Protein AF-A0A2S7QHL2-F1 (afdb_monomer_lite)

Structure (mmCIF, N/CA/C/O backbone):
data_AF-A0A2S7QHL2-F1
#
_entry.id   AF-A0A2S7QHL2-F1
#
loop_
_atom_site.group_PDB
_atom_site.id
_atom_site.type_symbol
_atom_site.label_atom_id
_atom_site.label_alt_id
_atom_site.label_comp_id
_atom_site.label_asym_id
_atom_site.label_entity_id
_atom_site.label_seq_id
_atom_site.pdbx_PDB_ins_code
_atom_site.Cartn_x
_atom_site.Cartn_y
_atom_site.Cartn_z
_atom_site.occu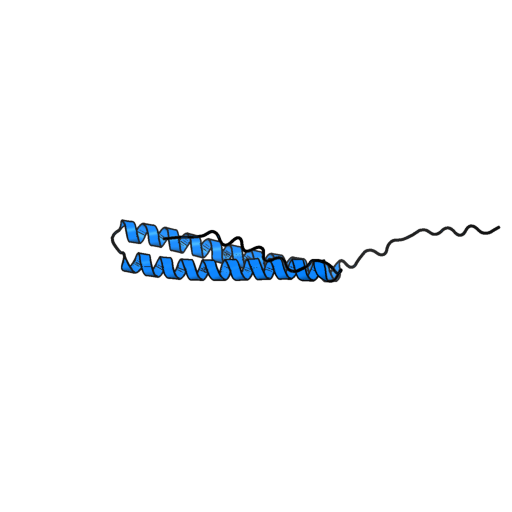pancy
_atom_site.B_iso_or_equiv
_atom_site.auth_seq_id
_atom_site.auth_comp_id
_atom_site.auth_asym_id
_atom_site.auth_atom_id
_atom_site.pdbx_PDB_model_num
ATOM 1 N N . MET A 1 1 ? 49.984 9.125 -47.347 1.00 43.12 1 MET A N 1
ATOM 2 C CA . MET A 1 1 ? 49.881 8.999 -45.878 1.00 43.12 1 MET A CA 1
ATOM 3 C C . MET A 1 1 ? 48.450 9.317 -45.462 1.00 43.12 1 MET A C 1
ATOM 5 O O . MET A 1 1 ? 48.057 10.474 -45.504 1.00 43.12 1 MET A O 1
ATOM 9 N N . ASN A 1 2 ? 47.667 8.286 -45.136 1.00 44.91 2 ASN A N 1
ATOM 10 C CA . ASN A 1 2 ? 46.321 8.398 -44.566 1.00 44.91 2 ASN A CA 1
ATOM 11 C C . ASN A 1 2 ? 46.381 9.026 -43.176 1.00 44.91 2 ASN A C 1
ATOM 13 O O . ASN A 1 2 ? 47.189 8.545 -42.387 1.00 44.91 2 ASN A O 1
ATOM 17 N N . LYS A 1 3 ? 45.451 9.932 -42.844 1.00 45.78 3 LYS A N 1
ATOM 18 C CA . LYS A 1 3 ? 44.694 9.900 -41.576 1.00 45.78 3 LYS A CA 1
ATOM 19 C C . LYS A 1 3 ? 43.297 10.474 -41.823 1.00 45.78 3 LYS A C 1
ATOM 21 O O . LYS A 1 3 ? 43.120 11.678 -41.947 1.00 45.78 3 LYS A O 1
ATOM 26 N N . GLN A 1 4 ? 42.335 9.567 -41.975 1.00 46.59 4 GLN A N 1
ATOM 27 C CA . GLN A 1 4 ? 40.909 9.863 -42.036 1.00 46.59 4 GLN A CA 1
ATOM 28 C C . GLN A 1 4 ? 40.453 10.371 -40.665 1.00 46.59 4 GLN A C 1
ATOM 30 O O . GLN A 1 4 ? 40.716 9.731 -39.645 1.00 46.59 4 GLN A O 1
ATOM 35 N N . SER A 1 5 ? 39.779 11.519 -40.658 1.00 50.47 5 SER A N 1
ATOM 36 C CA . SER A 1 5 ? 39.012 12.024 -39.525 1.00 50.47 5 SER A CA 1
ATOM 37 C C . SER A 1 5 ? 37.873 11.055 -39.226 1.00 50.47 5 SER A C 1
ATOM 39 O O . SER A 1 5 ? 36.930 10.952 -40.005 1.00 50.47 5 SER A O 1
ATOM 41 N N . GLN A 1 6 ? 37.958 10.341 -38.108 1.00 51.38 6 GLN A N 1
ATOM 42 C CA . GLN A 1 6 ? 36.821 9.621 -37.547 1.00 51.38 6 GLN A CA 1
ATOM 43 C C . GLN A 1 6 ? 36.223 10.497 -36.449 1.00 51.38 6 GLN A C 1
ATOM 45 O O . GLN A 1 6 ? 36.663 10.479 -35.302 1.00 51.38 6 GLN A O 1
ATOM 50 N N . THR A 1 7 ? 35.246 11.322 -36.818 1.00 47.06 7 THR A N 1
ATOM 51 C CA . THR A 1 7 ? 34.306 11.890 -35.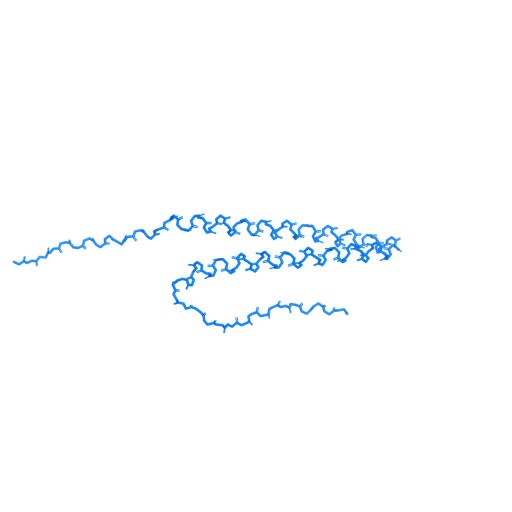853 1.00 47.06 7 THR A CA 1
ATOM 52 C C . THR A 1 7 ? 33.405 10.750 -35.402 1.00 47.06 7 THR A C 1
ATOM 54 O O . THR A 1 7 ? 32.507 10.329 -36.130 1.00 47.06 7 THR A O 1
ATOM 57 N N . ASN A 1 8 ? 33.698 10.208 -34.225 1.00 47.31 8 ASN A N 1
ATOM 58 C CA . ASN A 1 8 ? 32.897 9.180 -33.580 1.00 47.31 8 ASN A CA 1
ATOM 59 C C . ASN A 1 8 ? 31.594 9.828 -33.079 1.00 47.31 8 ASN A C 1
ATOM 61 O O . ASN A 1 8 ? 31.477 10.218 -31.920 1.00 47.31 8 ASN A O 1
ATOM 65 N N . THR A 1 9 ? 30.625 10.015 -33.976 1.00 48.72 9 THR A N 1
ATOM 66 C CA . THR A 1 9 ? 29.247 10.331 -33.597 1.00 48.72 9 THR A CA 1
ATOM 67 C C . THR A 1 9 ? 28.668 9.073 -32.965 1.00 48.72 9 THR A C 1
ATOM 69 O O . THR A 1 9 ? 28.254 8.152 -33.665 1.00 48.72 9 THR A O 1
ATOM 72 N N . PHE A 1 10 ? 28.694 9.004 -31.634 1.00 49.19 10 PHE A N 1
ATOM 73 C CA . PHE A 1 10 ? 27.919 8.012 -30.898 1.00 49.19 10 PHE A CA 1
ATOM 74 C C . PHE A 1 10 ? 26.443 8.187 -31.291 1.00 49.19 10 PHE A C 1
ATOM 76 O O . PHE A 1 10 ? 25.933 9.308 -31.200 1.00 49.19 10 PHE A O 1
ATOM 83 N N . PRO A 1 11 ? 25.759 7.139 -31.782 1.00 49.00 11 PRO A N 1
ATOM 84 C CA . PRO A 1 11 ? 24.349 7.248 -32.112 1.00 49.00 11 PRO A CA 1
ATOM 85 C C . PRO A 1 11 ? 23.581 7.541 -30.822 1.00 49.00 11 PRO A C 1
ATOM 87 O O . PRO A 1 11 ? 23.742 6.844 -29.822 1.00 49.00 11 PRO A O 1
ATOM 90 N N . ALA A 1 12 ? 22.774 8.602 -30.839 1.00 47.94 12 ALA A N 1
ATOM 91 C CA . ALA A 1 12 ? 21.832 8.908 -29.775 1.00 47.94 12 ALA A CA 1
ATOM 92 C C . ALA A 1 12 ? 20.900 7.700 -29.592 1.00 47.94 12 ALA A C 1
ATOM 94 O O . ALA A 1 12 ? 20.102 7.381 -30.477 1.00 47.94 12 ALA A O 1
ATOM 95 N N . PHE A 1 13 ? 21.047 6.993 -28.472 1.00 49.22 13 PHE A N 1
ATOM 96 C CA . PHE A 1 13 ? 20.209 5.854 -28.123 1.00 49.22 13 PHE A CA 1
ATOM 97 C C . PHE A 1 13 ? 18.771 6.337 -27.858 1.00 49.22 13 PHE A C 1
ATOM 99 O O . PHE A 1 13 ? 18.435 6.837 -26.795 1.00 49.22 13 PHE A O 1
ATOM 106 N N . ASN A 1 14 ? 17.940 6.225 -28.892 1.00 46.69 14 ASN A N 1
ATOM 107 C CA . ASN A 1 14 ? 16.543 5.792 -28.862 1.00 46.69 14 ASN A CA 1
ATOM 108 C C . ASN A 1 14 ? 15.604 6.363 -27.765 1.00 46.69 14 ASN A C 1
ATOM 110 O O . ASN A 1 14 ? 15.053 5.615 -26.964 1.00 46.69 14 ASN A O 1
ATOM 114 N N . HIS A 1 15 ? 15.297 7.664 -27.798 1.00 51.56 15 HIS A N 1
ATOM 115 C CA . HIS A 1 15 ? 14.308 8.297 -26.899 1.00 51.56 15 HIS A CA 1
ATOM 116 C C . HIS A 1 15 ? 12.835 7.856 -27.098 1.00 51.56 15 HIS A C 1
ATOM 118 O O . HIS A 1 15 ? 11.962 8.281 -26.342 1.00 51.56 15 HIS A O 1
ATOM 124 N N . GLY A 1 16 ? 12.520 7.030 -28.105 1.00 48.50 16 GLY A N 1
ATOM 125 C CA . GLY A 1 16 ? 11.139 6.617 -28.410 1.00 48.50 16 GLY A CA 1
ATOM 126 C C . GLY A 1 16 ? 10.608 5.462 -27.552 1.00 48.50 16 GLY A C 1
ATOM 127 O O . GLY A 1 16 ? 9.422 5.430 -27.242 1.00 48.50 16 GLY A O 1
ATOM 128 N N . ALA A 1 17 ? 11.473 4.527 -27.148 1.00 53.19 17 ALA A N 1
ATOM 129 C CA . ALA A 1 17 ? 11.096 3.432 -26.248 1.00 53.19 17 ALA A CA 1
ATOM 130 C C . ALA A 1 17 ? 11.032 3.912 -24.787 1.00 53.19 17 ALA A C 1
ATOM 132 O O . ALA A 1 17 ? 10.092 3.583 -24.068 1.00 53.19 17 ALA A O 1
ATOM 133 N N . SER A 1 18 ? 11.974 4.779 -24.397 1.00 58.91 18 SER A N 1
ATOM 134 C CA . SER A 1 18 ? 12.061 5.359 -23.053 1.00 58.91 18 SER A CA 1
ATOM 135 C C . SER A 1 18 ? 10.830 6.190 -22.685 1.00 58.91 18 SER A C 1
ATOM 137 O O . SER A 1 18 ? 10.303 6.028 -21.596 1.00 58.91 18 SER A O 1
ATOM 139 N N . SER A 1 19 ? 10.287 6.985 -23.611 1.00 64.06 19 SER A N 1
ATOM 140 C CA . SER A 1 19 ? 9.153 7.873 -23.310 1.00 64.06 19 SER A CA 1
ATOM 141 C C . SER A 1 19 ? 7.828 7.135 -23.072 1.00 64.06 19 SER A C 1
ATOM 143 O O . SER A 1 19 ? 7.035 7.551 -22.228 1.00 64.06 19 SER A O 1
ATOM 145 N N . ASN A 1 20 ? 7.586 6.009 -23.754 1.00 73.50 20 ASN A N 1
ATOM 146 C CA . ASN A 1 20 ? 6.449 5.139 -23.431 1.00 73.50 20 ASN A CA 1
ATOM 147 C C . ASN A 1 20 ? 6.675 4.392 -22.109 1.00 73.50 20 ASN A C 1
ATOM 149 O O . ASN A 1 20 ? 5.728 4.150 -21.361 1.00 73.50 20 ASN A O 1
ATOM 153 N N . ALA A 1 21 ? 7.932 4.052 -21.820 1.00 73.94 21 ALA A N 1
ATOM 154 C CA . ALA A 1 21 ? 8.277 3.349 -20.605 1.00 73.94 21 ALA A CA 1
ATOM 155 C C . ALA A 1 21 ? 8.138 4.219 -19.342 1.00 73.94 21 ALA A C 1
ATOM 157 O O . ALA A 1 21 ? 7.581 3.785 -18.334 1.00 73.94 21 ALA A O 1
ATOM 158 N N . GLU A 1 22 ? 8.586 5.470 -19.423 1.00 79.62 22 GLU A N 1
ATOM 159 C CA . GLU A 1 22 ? 8.415 6.490 -18.388 1.00 79.62 22 GLU A CA 1
ATOM 160 C C . GLU A 1 22 ? 6.925 6.757 -18.120 1.00 79.62 22 GLU A C 1
ATOM 162 O O . GLU A 1 22 ? 6.500 6.778 -16.967 1.00 79.62 22 GLU A O 1
ATOM 167 N N . ALA A 1 23 ? 6.102 6.852 -19.173 1.00 88.06 23 ALA A N 1
ATOM 168 C CA . ALA A 1 23 ? 4.664 7.084 -19.037 1.00 88.06 23 ALA A CA 1
ATOM 169 C C . ALA A 1 23 ? 3.929 5.944 -18.304 1.00 88.06 23 ALA A C 1
ATOM 171 O O . ALA A 1 23 ? 3.061 6.207 -17.467 1.00 88.06 23 ALA A O 1
ATOM 172 N N . GLU A 1 24 ? 4.260 4.681 -18.594 1.00 88.44 24 GLU A N 1
ATOM 173 C CA . GLU A 1 24 ? 3.632 3.541 -17.914 1.00 88.44 24 GLU A CA 1
ATOM 174 C C . GLU A 1 24 ? 4.133 3.397 -16.469 1.00 88.44 24 GLU A C 1
ATOM 176 O O . GLU A 1 24 ? 3.339 3.112 -15.570 1.00 88.44 24 GLU A O 1
ATOM 181 N N . TYR A 1 25 ? 5.414 3.676 -16.206 1.00 88.12 25 TYR A N 1
ATOM 182 C CA . TYR A 1 25 ? 5.931 3.752 -14.839 1.00 88.12 25 TYR A CA 1
ATOM 183 C C . TYR A 1 25 ? 5.203 4.817 -14.008 1.00 88.12 25 TYR A C 1
ATOM 185 O O . TYR A 1 25 ? 4.708 4.518 -12.916 1.00 88.12 25 TYR A O 1
ATOM 193 N N . ASP A 1 26 ? 5.085 6.038 -14.535 1.00 90.12 26 ASP A N 1
ATOM 194 C CA . ASP A 1 26 ? 4.400 7.144 -13.864 1.00 90.12 26 ASP A CA 1
ATOM 195 C C . ASP A 1 26 ? 2.930 6.809 -13.604 1.00 90.12 26 ASP A C 1
ATOM 197 O O . ASP A 1 26 ? 2.390 7.097 -12.530 1.00 90.12 26 ASP A O 1
ATOM 201 N N . ARG A 1 27 ? 2.279 6.131 -14.555 1.00 94.38 27 ARG A N 1
ATOM 202 C CA . ARG A 1 27 ? 0.913 5.636 -14.390 1.00 94.38 27 ARG A CA 1
ATOM 203 C C . ARG A 1 27 ? 0.809 4.633 -13.242 1.00 94.38 27 ARG A C 1
ATOM 205 O O . ARG A 1 27 ? -0.067 4.792 -12.391 1.00 94.38 27 ARG A O 1
ATOM 212 N N . LEU A 1 28 ? 1.679 3.624 -13.194 1.00 93.56 28 LEU A N 1
ATOM 213 C CA . LEU A 1 28 ? 1.675 2.606 -12.137 1.00 93.56 28 LEU A CA 1
ATOM 214 C C . LEU A 1 28 ? 1.957 3.227 -10.762 1.00 93.56 28 LEU A C 1
ATOM 216 O O . LEU A 1 28 ? 1.247 2.943 -9.797 1.00 93.56 28 LEU A O 1
ATOM 220 N N . ARG A 1 29 ? 2.913 4.159 -10.673 1.00 94.44 29 ARG A N 1
ATOM 221 C CA . ARG A 1 29 ? 3.174 4.932 -9.448 1.00 94.44 29 ARG A CA 1
ATOM 222 C C . ARG A 1 29 ? 1.985 5.785 -9.028 1.00 94.44 29 ARG A C 1
ATOM 224 O O . ARG A 1 29 ? 1.642 5.816 -7.847 1.00 94.44 29 ARG A O 1
ATOM 231 N N . SER A 1 30 ? 1.326 6.445 -9.975 1.00 95.88 30 SER A N 1
ATOM 232 C CA . SER A 1 30 ? 0.113 7.218 -9.706 1.00 95.88 30 SER A CA 1
ATOM 233 C C . SER A 1 30 ? -1.010 6.332 -9.159 1.00 95.88 30 SER A C 1
ATOM 235 O O . SER A 1 30 ? -1.683 6.709 -8.198 1.00 95.88 30 SER A O 1
ATOM 237 N N . LEU A 1 31 ? -1.196 5.129 -9.709 1.00 96.56 31 LEU A N 1
ATOM 238 C CA . LEU A 1 31 ? -2.158 4.152 -9.190 1.00 96.56 31 LEU A CA 1
ATOM 239 C C . LEU A 1 31 ? -1.795 3.696 -7.771 1.00 96.56 31 LEU A C 1
ATOM 241 O O . LEU A 1 31 ? -2.662 3.698 -6.897 1.00 96.56 31 LEU A O 1
ATOM 245 N N . ALA A 1 32 ? -0.521 3.395 -7.505 1.00 93.75 32 ALA A N 1
ATOM 246 C CA . ALA A 1 32 ? -0.051 3.055 -6.163 1.00 93.75 32 ALA A CA 1
ATOM 247 C C . ALA A 1 32 ? -0.335 4.184 -5.155 1.00 93.75 32 ALA A C 1
ATOM 249 O O . ALA A 1 32 ? -0.857 3.932 -4.070 1.00 93.75 32 ALA A O 1
ATOM 250 N N . HIS A 1 33 ? -0.073 5.442 -5.524 1.00 94.62 33 HIS A N 1
ATOM 251 C CA . HIS A 1 33 ? -0.374 6.599 -4.677 1.00 94.62 33 HIS A CA 1
ATOM 252 C C . HIS A 1 33 ? -1.873 6.769 -4.405 1.00 94.62 33 HIS A C 1
ATOM 254 O O . HIS A 1 33 ? -2.262 7.080 -3.278 1.00 94.62 33 HIS A O 1
ATOM 260 N N . GLN A 1 34 ? -2.725 6.532 -5.404 1.00 97.62 34 GLN A N 1
ATOM 261 C CA . GLN A 1 34 ? -4.176 6.568 -5.218 1.00 97.62 34 GLN A CA 1
ATOM 262 C C . GLN A 1 34 ? -4.649 5.486 -4.240 1.00 97.62 34 GLN A C 1
ATOM 264 O O . GLN A 1 34 ? -5.473 5.766 -3.369 1.00 97.62 34 GLN A O 1
ATOM 269 N N . GLU A 1 35 ? -4.124 4.264 -4.344 1.00 97.06 35 GLU A N 1
ATOM 270 C CA . GLU A 1 35 ? -4.442 3.194 -3.394 1.00 97.06 35 GLU A CA 1
ATOM 271 C C . GLU A 1 35 ? -3.889 3.492 -1.991 1.00 97.06 3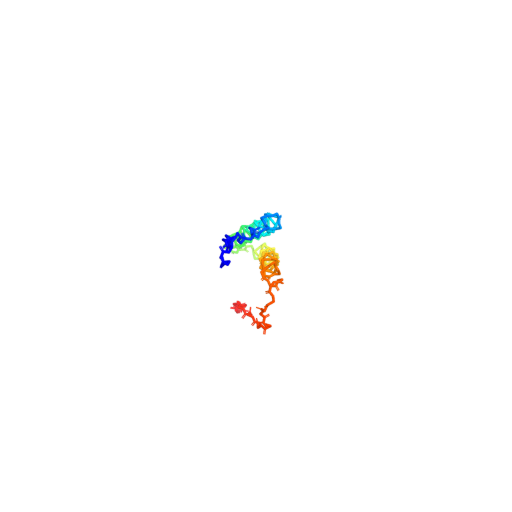5 GLU A C 1
ATOM 273 O O . GLU A 1 35 ? -4.586 3.257 -1.005 1.00 97.06 35 GLU A O 1
ATOM 278 N N . ALA A 1 36 ? -2.709 4.109 -1.876 1.00 91.81 36 ALA A N 1
ATOM 279 C CA . ALA A 1 36 ? -2.154 4.552 -0.595 1.00 91.81 36 ALA A CA 1
ATOM 280 C C . ALA A 1 36 ? -3.042 5.603 0.098 1.00 91.81 36 ALA A C 1
ATOM 282 O O . ALA A 1 36 ? -3.278 5.519 1.305 1.00 91.81 36 ALA A O 1
ATOM 283 N N . ALA A 1 37 ? -3.587 6.561 -0.660 1.00 96.50 37 ALA A N 1
ATOM 284 C CA . ALA A 1 37 ? -4.514 7.561 -0.130 1.00 96.50 37 ALA A CA 1
ATOM 285 C C . ALA A 1 37 ? -5.816 6.919 0.383 1.00 96.50 37 ALA A C 1
ATOM 287 O O . ALA A 1 37 ? -6.285 7.247 1.476 1.00 96.50 37 ALA A O 1
ATOM 288 N N . LYS A 1 38 ? -6.372 5.952 -0.364 1.00 97.06 38 LYS A N 1
ATOM 289 C CA . LYS A 1 38 ? -7.552 5.181 0.068 1.00 97.06 38 LYS A CA 1
ATOM 290 C C . LYS A 1 38 ? -7.257 4.362 1.323 1.00 97.06 38 LYS A C 1
ATOM 292 O O . LYS A 1 38 ? -8.026 4.427 2.277 1.00 97.06 38 LYS A O 1
ATOM 297 N N . ARG A 1 39 ? -6.114 3.666 1.360 1.00 96.38 39 ARG A N 1
ATOM 298 C CA . ARG A 1 39 ? -5.622 2.919 2.530 1.00 96.38 39 ARG A CA 1
ATOM 299 C C . ARG A 1 39 ? -5.569 3.808 3.772 1.00 96.38 39 ARG A C 1
ATOM 301 O O . ARG A 1 39 ? -6.095 3.407 4.806 1.00 96.38 39 ARG A O 1
ATOM 308 N N . SER A 1 40 ? -4.965 4.996 3.666 1.00 92.56 40 SER A N 1
ATOM 309 C CA . SER A 1 40 ? -4.901 5.955 4.779 1.00 92.56 40 SER A CA 1
ATOM 310 C C . SER A 1 40 ? -6.303 6.310 5.263 1.00 92.56 40 SER A C 1
ATOM 312 O O . SER A 1 40 ? -6.613 6.089 6.427 1.00 92.56 40 SER A O 1
ATOM 314 N N . SER A 1 41 ? -7.189 6.723 4.350 1.00 96.81 41 SER A N 1
ATOM 315 C CA . SER A 1 41 ? -8.566 7.090 4.695 1.00 96.81 41 SER A CA 1
ATOM 316 C C . SER A 1 41 ? -9.340 5.955 5.376 1.00 96.81 41 SER A C 1
ATOM 318 O O . SER A 1 41 ? -10.085 6.200 6.326 1.00 96.81 41 SER A O 1
ATOM 320 N N . CYS A 1 42 ? -9.168 4.710 4.924 1.00 95.62 42 CYS A N 1
ATOM 321 C CA . CYS A 1 42 ? -9.771 3.541 5.561 1.00 95.62 42 CYS A CA 1
ATOM 322 C C . CYS A 1 42 ? -9.281 3.367 7.000 1.00 95.62 42 CYS A C 1
ATOM 324 O O . CYS A 1 42 ? -10.107 3.172 7.888 1.00 95.62 42 CYS A O 1
ATOM 326 N N . PHE A 1 43 ? -7.973 3.475 7.250 1.00 91.38 43 PHE A N 1
ATOM 327 C CA . PHE A 1 43 ? -7.426 3.317 8.598 1.00 91.38 43 PHE A CA 1
ATOM 328 C C . PHE A 1 43 ? -7.765 4.481 9.526 1.00 91.38 43 PHE A C 1
ATOM 330 O O . PHE A 1 43 ? -8.121 4.226 10.674 1.00 91.38 43 PHE A O 1
ATOM 337 N N . ASP A 1 44 ? -7.779 5.719 9.029 1.00 96.56 44 ASP A N 1
ATOM 338 C CA . ASP A 1 44 ? -8.239 6.883 9.795 1.00 96.56 44 ASP A CA 1
ATOM 339 C C . ASP A 1 44 ? -9.694 6.687 10.257 1.00 96.56 44 ASP A C 1
ATOM 341 O O . ASP A 1 44 ? -10.043 6.879 11.423 1.00 96.56 44 ASP A O 1
ATOM 345 N N . ARG A 1 45 ? -10.560 6.222 9.346 1.00 96.94 45 ARG A N 1
ATOM 346 C CA . ARG A 1 45 ? -11.970 5.942 9.652 1.00 96.94 45 ARG A CA 1
ATOM 347 C C . ARG A 1 45 ? -12.140 4.715 10.545 1.00 96.94 45 ARG A C 1
ATOM 349 O O . ARG A 1 45 ? -13.056 4.705 11.365 1.00 96.94 45 ARG A O 1
ATOM 356 N N . ALA A 1 46 ? -11.307 3.687 10.381 1.00 94.88 46 ALA A N 1
ATOM 357 C CA . ALA A 1 46 ? -11.321 2.502 11.232 1.00 94.88 46 ALA A CA 1
ATOM 358 C C . ALA A 1 46 ? -10.943 2.867 12.671 1.00 94.88 46 ALA A C 1
ATOM 360 O O . ALA A 1 46 ? -11.618 2.432 13.601 1.00 94.88 46 ALA A O 1
ATOM 361 N N . HIS A 1 47 ? -9.925 3.715 12.843 1.00 95.06 47 HIS A N 1
ATOM 362 C CA . HIS A 1 47 ? -9.507 4.220 14.146 1.00 95.06 47 HIS A CA 1
ATOM 363 C C . HIS A 1 47 ? -10.631 5.015 14.813 1.00 95.06 47 HIS A C 1
ATOM 365 O O . HIS A 1 47 ? -11.048 4.671 15.914 1.00 95.06 47 HIS A O 1
ATOM 371 N N . ALA A 1 48 ? -11.227 5.974 14.097 1.00 97.81 48 ALA A N 1
ATOM 372 C CA . ALA A 1 48 ? -12.355 6.746 14.617 1.00 97.81 48 ALA A CA 1
ATOM 373 C C . ALA A 1 48 ? -13.569 5.866 14.983 1.00 97.81 48 ALA A C 1
ATOM 375 O O . ALA A 1 48 ? -14.252 6.123 15.973 1.00 97.8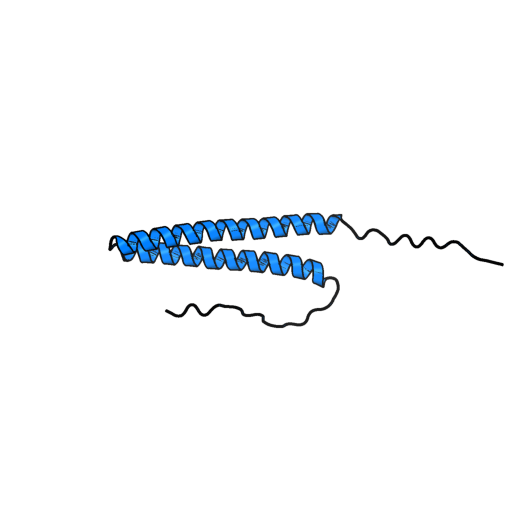1 48 ALA A O 1
ATOM 376 N N . ALA A 1 49 ? -13.858 4.816 14.202 1.00 97.62 49 ALA A N 1
ATOM 377 C CA . ALA A 1 49 ? -14.928 3.866 14.514 1.00 97.62 49 ALA A CA 1
ATOM 378 C C . ALA A 1 49 ? -14.616 3.044 15.774 1.00 97.62 49 ALA A C 1
ATOM 380 O O . ALA A 1 49 ? -15.500 2.842 16.605 1.00 97.62 49 ALA A O 1
ATOM 381 N N . TYR A 1 50 ? -13.362 2.622 15.939 1.00 94.38 50 TYR A N 1
ATOM 382 C CA . TYR A 1 50 ? -12.904 1.913 17.129 1.00 94.38 50 TYR A CA 1
ATOM 383 C C . TYR A 1 50 ? -13.006 2.788 18.385 1.00 94.38 50 TYR A C 1
ATOM 385 O O . TYR A 1 50 ? -13.563 2.349 19.388 1.00 94.38 50 TYR A O 1
ATOM 393 N N . GLU A 1 51 ? -12.558 4.046 18.314 1.00 97.31 51 GLU A N 1
ATOM 394 C CA . GLU A 1 51 ? -12.688 5.019 19.409 1.00 97.31 51 GLU A CA 1
ATOM 395 C C . GLU A 1 51 ? -14.154 5.307 19.771 1.00 97.31 51 GLU A C 1
ATOM 397 O O . GLU A 1 51 ? -14.479 5.538 20.934 1.00 97.31 51 GLU A O 1
ATOM 402 N N . ALA A 1 52 ? -15.061 5.236 18.792 1.00 97.81 52 ALA A N 1
ATOM 403 C CA . ALA A 1 52 ? -16.502 5.351 19.004 1.00 97.81 52 ALA A CA 1
ATOM 404 C C . ALA A 1 52 ? -17.161 4.064 19.550 1.00 97.81 52 ALA A C 1
ATOM 406 O O . ALA A 1 52 ? -18.368 4.058 19.799 1.00 97.81 52 ALA A O 1
ATOM 407 N N . GLY A 1 53 ? -16.404 2.975 19.726 1.00 98.00 53 GLY A N 1
ATOM 408 C CA . GLY A 1 53 ? -16.901 1.678 20.197 1.00 98.00 53 GLY A CA 1
ATOM 409 C C . GLY A 1 53 ? -17.578 0.817 19.122 1.00 98.00 53 GLY A C 1
ATOM 410 O O . GLY A 1 53 ? -18.142 -0.228 19.443 1.00 98.00 53 GLY A O 1
ATOM 411 N N . ASP A 1 54 ? -17.517 1.212 17.849 1.00 97.88 54 ASP A N 1
ATOM 412 C CA . ASP A 1 54 ? -18.069 0.459 16.719 1.00 97.88 54 ASP A CA 1
ATOM 413 C C . ASP A 1 54 ? -17.008 -0.484 16.125 1.00 97.88 54 ASP A C 1
ATOM 415 O O . ASP A 1 54 ? -16.423 -0.250 15.062 1.00 97.88 54 ASP A O 1
ATOM 419 N N . GLY A 1 55 ? -16.731 -1.566 16.857 1.00 96.62 55 GLY A N 1
ATOM 420 C CA . GLY A 1 55 ? -15.706 -2.547 16.490 1.00 96.62 55 GLY A CA 1
ATOM 421 C C . GLY A 1 55 ? -15.988 -3.289 15.178 1.00 96.62 55 GLY A C 1
ATOM 422 O O . GLY A 1 55 ? -15.049 -3.624 14.457 1.00 96.62 55 GLY A O 1
ATOM 423 N N . ALA A 1 56 ? -17.261 -3.506 14.829 1.00 98.06 56 ALA A N 1
ATOM 424 C CA . ALA A 1 56 ? -17.637 -4.152 13.570 1.00 98.06 56 ALA A CA 1
ATOM 425 C C . ALA A 1 56 ? -17.270 -3.263 12.374 1.00 98.06 56 ALA A C 1
ATOM 427 O O . ALA A 1 56 ? -16.567 -3.696 11.462 1.00 98.06 56 ALA A O 1
ATOM 428 N N . LYS A 1 57 ? -17.645 -1.981 12.426 1.00 96.44 57 LYS A N 1
ATOM 429 C CA . LYS A 1 57 ? -17.281 -1.015 11.388 1.00 96.44 57 LYS A CA 1
ATOM 430 C C . LYS A 1 57 ? -15.775 -0.781 11.312 1.00 96.44 57 LYS A C 1
ATOM 432 O O . LYS A 1 57 ? -15.236 -0.646 10.214 1.00 96.44 57 LYS A O 1
ATOM 437 N N . ALA A 1 58 ? -15.088 -0.741 12.455 1.00 97.31 58 ALA A N 1
ATOM 438 C CA . ALA A 1 58 ? -13.632 -0.645 12.491 1.00 97.31 58 ALA A CA 1
ATOM 439 C C . ALA A 1 58 ? -12.969 -1.841 11.786 1.00 97.31 58 ALA A C 1
ATOM 441 O O . ALA A 1 58 ? -12.045 -1.654 10.991 1.00 97.31 58 ALA A O 1
ATOM 442 N N . HIS A 1 59 ? -13.471 -3.056 12.025 1.00 96.69 59 HIS A N 1
ATOM 443 C CA . HIS A 1 59 ? -12.991 -4.268 11.369 1.00 96.69 59 HIS A CA 1
ATOM 444 C C . HIS A 1 59 ? -13.187 -4.215 9.849 1.00 96.69 59 HIS A C 1
ATOM 446 O O . HIS A 1 59 ? -12.227 -4.427 9.107 1.00 96.69 59 HIS A O 1
ATOM 452 N N . ASP A 1 60 ? -14.390 -3.869 9.383 1.00 97.75 60 ASP A N 1
ATOM 453 C CA . ASP A 1 60 ? -14.700 -3.792 7.952 1.00 97.75 60 ASP A CA 1
ATOM 454 C C . ASP A 1 60 ? -13.818 -2.764 7.228 1.00 97.75 60 ASP A C 1
ATOM 456 O O . ASP A 1 60 ? -13.229 -3.061 6.184 1.00 97.75 60 ASP A O 1
ATOM 460 N N . LEU A 1 61 ? -13.657 -1.573 7.815 1.00 97.44 61 LEU A N 1
ATOM 461 C CA . LEU A 1 61 ? -12.797 -0.518 7.272 1.00 97.44 61 LEU A CA 1
ATOM 462 C C . LEU A 1 61 ? -11.318 -0.924 7.270 1.00 97.44 61 LEU A C 1
ATOM 464 O O . LEU A 1 61 ? -10.601 -0.633 6.314 1.00 97.44 61 LEU A O 1
ATOM 468 N N . SER A 1 62 ? -10.855 -1.629 8.304 1.00 93.00 62 SER A N 1
ATOM 469 C CA . SER A 1 62 ? -9.488 -2.157 8.356 1.00 93.00 62 SER A CA 1
ATOM 470 C C . SER A 1 62 ? -9.257 -3.229 7.286 1.00 93.00 62 SER A C 1
ATOM 472 O O . SER A 1 62 ? -8.240 -3.206 6.588 1.00 93.00 62 SER A O 1
ATOM 474 N N . ALA A 1 63 ? -10.221 -4.131 7.081 1.00 96.75 63 ALA A N 1
ATOM 475 C CA . ALA A 1 63 ? -10.167 -5.136 6.024 1.00 96.75 63 ALA A CA 1
ATOM 476 C C . ALA A 1 63 ? -10.151 -4.497 4.623 1.00 96.75 63 ALA A C 1
ATOM 478 O O . ALA A 1 63 ? -9.416 -4.952 3.744 1.00 96.75 63 ALA A O 1
ATOM 479 N N . GLU A 1 64 ? -10.911 -3.422 4.406 1.00 95.94 64 GLU A N 1
ATOM 480 C CA . GLU A 1 64 ? -10.855 -2.624 3.177 1.00 95.94 64 GLU A CA 1
ATOM 481 C C . GLU A 1 64 ? -9.490 -1.937 3.001 1.00 95.94 64 GLU A C 1
ATOM 483 O O . GLU A 1 64 ? -8.876 -2.046 1.937 1.00 95.94 64 GLU A O 1
ATOM 488 N N . GLY A 1 65 ? -8.949 -1.327 4.061 1.00 94.38 65 GLY A N 1
ATOM 489 C CA . GLY A 1 65 ? -7.614 -0.723 4.060 1.00 94.38 65 GLY A CA 1
ATOM 490 C C . GLY A 1 65 ? -6.509 -1.716 3.685 1.00 94.38 65 GLY A C 1
ATOM 491 O O . GLY A 1 65 ? -5.629 -1.390 2.885 1.00 94.38 65 GLY A O 1
ATOM 492 N N . LYS A 1 66 ? -6.588 -2.962 4.172 1.00 92.19 66 LYS A N 1
ATOM 493 C CA . LYS A 1 66 ? -5.663 -4.048 3.796 1.00 92.19 66 LYS A CA 1
ATOM 494 C C . LYS A 1 66 ? -5.753 -4.414 2.310 1.00 92.19 66 LYS A C 1
ATOM 496 O O . LYS A 1 66 ? -4.724 -4.662 1.687 1.00 92.19 66 LYS A O 1
ATOM 501 N N . LYS A 1 67 ? -6.948 -4.388 1.705 1.00 96.19 67 LYS A N 1
ATOM 502 C CA . LYS A 1 67 ? -7.109 -4.603 0.251 1.00 96.19 67 LYS A CA 1
ATOM 503 C C . LYS A 1 67 ? -6.440 -3.492 -0.560 1.00 96.19 67 LYS A C 1
ATOM 505 O O . LYS A 1 67 ? -5.816 -3.780 -1.578 1.00 96.19 67 LYS A O 1
ATOM 510 N N . HIS A 1 68 ? -6.555 -2.240 -0.117 1.00 94.44 68 HIS A N 1
ATOM 511 C CA . HIS A 1 68 ? -5.864 -1.114 -0.751 1.00 94.44 68 HIS A CA 1
ATOM 512 C C . HIS A 1 68 ? -4.343 -1.199 -0.588 1.00 94.44 68 HIS A C 1
ATOM 514 O O . HIS A 1 68 ? -3.621 -0.908 -1.537 1.00 94.44 68 HIS A O 1
ATOM 520 N N . ALA A 1 69 ? -3.853 -1.660 0.569 1.00 88.25 69 ALA A N 1
ATOM 521 C CA . ALA A 1 69 ? -2.430 -1.931 0.772 1.00 88.25 69 ALA A CA 1
ATOM 522 C C . ALA A 1 69 ? -1.906 -2.964 -0.239 1.00 88.25 69 ALA A C 1
ATOM 524 O O . ALA A 1 69 ? -0.991 -2.658 -0.991 1.00 88.25 69 ALA A O 1
ATOM 525 N N . ALA A 1 70 ? -2.576 -4.115 -0.359 1.00 92.81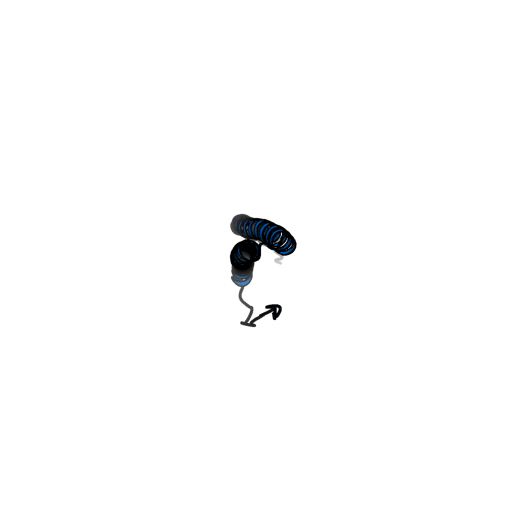 70 ALA A N 1
ATOM 526 C CA . ALA A 1 70 ? -2.182 -5.155 -1.310 1.00 92.81 70 ALA A CA 1
ATOM 527 C C . ALA A 1 70 ? -2.129 -4.647 -2.765 1.00 92.81 70 ALA A C 1
ATOM 529 O O . ALA A 1 70 ? -1.190 -4.951 -3.493 1.00 92.81 70 ALA A O 1
ATOM 530 N N . LYS A 1 71 ? -3.101 -3.826 -3.188 1.00 92.06 71 LYS A N 1
ATOM 531 C CA . LYS A 1 71 ? -3.100 -3.218 -4.532 1.00 92.06 71 LYS A CA 1
ATOM 532 C C . LYS A 1 71 ? -1.981 -2.198 -4.721 1.00 92.06 71 LYS A C 1
ATOM 534 O O . LYS A 1 71 ? -1.382 -2.141 -5.788 1.00 92.06 71 LYS A O 1
ATOM 539 N N . MET A 1 72 ? -1.708 -1.379 -3.707 1.00 94.62 72 MET A N 1
ATOM 540 C CA . MET A 1 72 ? -0.586 -0.442 -3.727 1.00 94.62 72 MET A CA 1
ATOM 541 C C . MET A 1 72 ? 0.738 -1.192 -3.920 1.00 94.62 72 MET A C 1
ATOM 543 O O . MET A 1 72 ? 1.535 -0.793 -4.769 1.00 94.62 72 MET A O 1
ATOM 547 N N . ASP A 1 73 ? 0.956 -2.276 -3.172 1.00 89.50 73 ASP A N 1
ATOM 548 C CA . ASP A 1 73 ? 2.142 -3.125 -3.309 1.00 89.50 73 ASP A CA 1
ATOM 549 C C . ASP A 1 73 ? 2.217 -3.771 -4.696 1.00 89.50 73 ASP A C 1
ATOM 551 O O . ASP A 1 73 ? 3.270 -3.738 -5.331 1.00 89.50 73 ASP A O 1
ATOM 555 N N . GLU A 1 74 ? 1.093 -4.259 -5.229 1.00 92.31 74 GLU A N 1
ATOM 556 C CA . GLU A 1 74 ? 1.017 -4.807 -6.586 1.00 92.31 74 GLU A CA 1
ATOM 557 C C . GLU A 1 74 ? 1.421 -3.775 -7.651 1.00 92.31 74 GLU A C 1
ATOM 559 O O . GLU A 1 74 ? 2.223 -4.079 -8.535 1.00 92.31 74 GLU A O 1
ATOM 564 N N . TYR A 1 75 ? 0.923 -2.538 -7.564 1.00 93.25 75 TYR A N 1
ATOM 565 C CA . TYR A 1 75 ? 1.286 -1.474 -8.505 1.00 93.25 75 TYR A CA 1
ATOM 566 C C . TYR A 1 75 ? 2.742 -1.028 -8.356 1.00 93.25 75 TYR A C 1
ATOM 568 O O . TYR A 1 75 ? 3.418 -0.810 -9.361 1.00 93.25 75 TYR A O 1
ATOM 576 N N . ASN A 1 76 ? 3.255 -0.918 -7.128 1.00 86.75 76 ASN A N 1
ATOM 577 C CA . ASN A 1 76 ? 4.665 -0.599 -6.890 1.00 86.75 76 ASN A CA 1
ATOM 578 C C . ASN A 1 76 ? 5.588 -1.697 -7.428 1.00 86.75 76 ASN A C 1
ATOM 580 O O . ASN A 1 76 ? 6.623 -1.393 -8.029 1.00 86.75 76 ASN A O 1
ATOM 584 N N . ARG A 1 77 ? 5.204 -2.966 -7.254 1.00 87.25 77 ARG A N 1
ATOM 585 C CA . ARG A 1 77 ? 5.917 -4.109 -7.819 1.00 87.25 77 ARG A CA 1
ATOM 586 C C . ARG A 1 77 ? 5.907 -4.045 -9.345 1.00 87.25 77 ARG A C 1
ATOM 588 O O . ARG A 1 77 ? 6.979 -4.071 -9.937 1.00 87.25 77 ARG A O 1
ATOM 595 N N . GLN A 1 78 ? 4.741 -3.854 -9.966 1.00 88.81 78 GLN A N 1
ATOM 596 C CA . GLN A 1 78 ? 4.621 -3.706 -11.420 1.00 88.81 78 GLN A CA 1
ATOM 597 C C . GLN A 1 78 ? 5.474 -2.549 -11.950 1.00 88.81 78 GLN A C 1
ATOM 599 O O . GLN A 1 78 ? 6.189 -2.722 -12.931 1.00 88.81 78 GLN A O 1
ATOM 604 N N . ALA A 1 79 ? 5.457 -1.388 -11.286 1.00 86.62 79 ALA A N 1
ATOM 605 C CA . ALA A 1 79 ? 6.278 -0.238 -11.663 1.00 86.62 79 ALA A CA 1
ATOM 606 C C . ALA A 1 79 ? 7.778 -0.572 -11.607 1.00 86.62 79 ALA A C 1
ATOM 608 O O . ALA A 1 79 ? 8.540 -0.220 -12.510 1.00 86.62 79 ALA A O 1
ATOM 609 N N . SER A 1 80 ? 8.193 -1.285 -10.557 1.00 82.62 80 SER A N 1
ATOM 610 C CA . SER A 1 80 ? 9.584 -1.696 -10.360 1.00 82.62 80 SER A CA 1
ATOM 611 C C . SER A 1 80 ? 10.011 -2.728 -11.402 1.00 82.62 80 SER A C 1
ATOM 613 O O . SER A 1 80 ? 11.056 -2.563 -12.021 1.00 82.62 80 SER A O 1
ATOM 615 N N . GLU A 1 81 ? 9.187 -3.749 -11.657 1.00 83.12 81 GLU A N 1
ATOM 616 C CA . GLU A 1 81 ? 9.417 -4.758 -12.699 1.00 83.12 81 GLU A CA 1
ATOM 617 C C . GLU A 1 81 ? 9.481 -4.122 -14.090 1.00 83.12 81 GLU A C 1
ATOM 619 O O . GLU A 1 81 ? 10.300 -4.526 -14.912 1.00 83.12 81 GLU A O 1
ATOM 624 N N . TYR A 1 82 ? 8.668 -3.099 -14.346 1.00 77.31 82 TYR A N 1
ATOM 625 C CA . TYR A 1 82 ? 8.640 -2.399 -15.620 1.00 77.31 82 TYR A CA 1
ATOM 626 C C . TYR A 1 82 ? 9.946 -1.623 -15.871 1.00 77.31 82 TYR A C 1
ATOM 628 O O . TYR A 1 82 ? 10.599 -1.851 -16.887 1.00 77.31 82 TYR A O 1
ATOM 636 N N . ILE A 1 83 ? 10.413 -0.809 -14.912 1.00 71.69 83 ILE A N 1
ATOM 637 C CA . ILE A 1 83 ? 11.729 -0.143 -15.006 1.00 71.69 83 ILE A CA 1
ATOM 638 C C . ILE A 1 83 ? 12.871 -1.165 -15.047 1.00 71.69 83 ILE A C 1
ATOM 640 O O . ILE A 1 83 ? 13.850 -0.966 -15.768 1.00 71.69 83 ILE A O 1
ATOM 644 N N . PHE A 1 84 ? 12.781 -2.256 -14.282 1.00 69.25 84 PHE A N 1
ATOM 645 C CA . PHE A 1 84 ? 13.837 -3.263 -14.234 1.00 69.25 84 PHE A CA 1
ATOM 646 C C . PHE A 1 84 ? 13.934 -4.044 -15.541 1.00 69.25 84 PHE A C 1
ATOM 648 O O . PHE A 1 84 ? 15.046 -4.302 -15.986 1.00 69.25 84 PHE A O 1
ATOM 655 N N . ARG A 1 85 ? 12.809 -4.382 -16.183 1.00 64.25 85 ARG A N 1
ATOM 656 C CA . ARG A 1 85 ? 12.780 -5.049 -17.492 1.00 64.25 85 ARG A CA 1
ATOM 657 C C . ARG A 1 85 ? 13.351 -4.159 -18.589 1.00 64.25 85 ARG A C 1
ATOM 659 O O . ARG A 1 85 ? 14.125 -4.647 -19.405 1.00 64.25 85 ARG A O 1
ATOM 666 N N . GLU A 1 86 ? 13.014 -2.873 -18.581 1.00 61.06 86 GLU A N 1
ATOM 667 C CA . GLU A 1 86 ? 13.562 -1.917 -19.548 1.00 61.06 86 GLU A CA 1
ATOM 668 C C . GLU A 1 86 ? 15.069 -1.688 -19.323 1.00 61.06 86 GLU A C 1
ATOM 670 O O .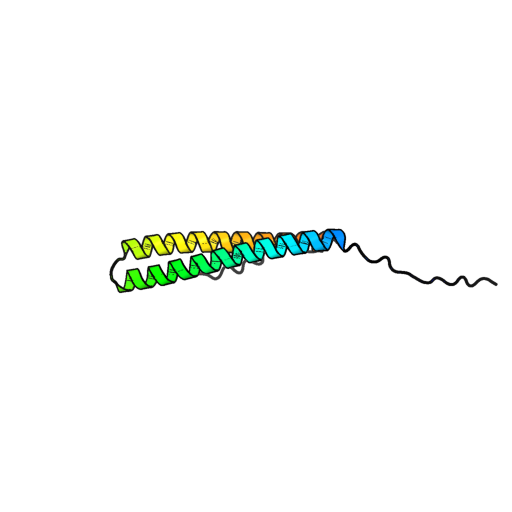 GLU A 1 86 ? 15.815 -1.595 -20.292 1.00 61.06 86 GLU A O 1
ATOM 675 N N . ASN A 1 87 ? 15.551 -1.703 -18.070 1.00 50.78 87 ASN A N 1
ATOM 676 C CA . ASN A 1 87 ? 16.986 -1.594 -17.764 1.00 50.78 87 ASN A CA 1
ATOM 677 C C . ASN A 1 87 ? 17.777 -2.913 -17.924 1.00 50.78 87 ASN A C 1
ATOM 679 O O . ASN A 1 87 ? 18.962 -2.868 -18.230 1.00 50.78 87 ASN A O 1
ATOM 683 N N . ASN A 1 88 ? 17.162 -4.087 -17.729 1.00 50.09 88 ASN A N 1
ATOM 684 C CA . ASN A 1 88 ? 17.816 -5.407 -17.836 1.00 50.09 88 ASN A CA 1
ATOM 685 C C . ASN A 1 88 ? 17.656 -6.081 -19.204 1.00 50.09 88 ASN A C 1
ATOM 687 O O . ASN A 1 88 ? 18.194 -7.173 -19.409 1.00 50.09 88 ASN A O 1
ATOM 691 N N . ALA A 1 89 ? 16.973 -5.448 -20.162 1.00 49.31 89 ALA A N 1
ATOM 692 C CA . ALA A 1 89 ? 17.128 -5.799 -21.575 1.00 49.31 89 ALA A CA 1
ATOM 693 C C . ALA A 1 89 ? 18.596 -5.642 -22.036 1.00 49.31 89 ALA A C 1
ATOM 695 O O . ALA A 1 89 ? 19.025 -6.309 -22.978 1.00 49.31 89 ALA A O 1
ATOM 696 N N . GLU A 1 90 ? 19.396 -4.851 -21.312 1.00 44.53 90 GLU A N 1
ATOM 697 C CA . GLU A 1 90 ? 20.854 -4.912 -21.319 1.00 44.53 90 GLU A CA 1
ATOM 698 C C . GLU A 1 90 ? 21.306 -5.811 -20.160 1.00 44.53 90 GLU A C 1
ATOM 700 O O . GLU A 1 90 ? 21.222 -5.464 -18.985 1.00 44.53 90 GLU A O 1
ATOM 705 N N . GLY A 1 91 ? 21.684 -7.043 -20.502 1.00 49.06 91 GLY A N 1
ATOM 706 C CA . GLY A 1 91 ? 21.763 -8.145 -19.556 1.00 49.06 91 GLY A CA 1
ATOM 707 C C . GLY A 1 91 ? 22.654 -7.886 -18.342 1.00 49.06 91 GLY A C 1
ATOM 708 O O . GLY A 1 91 ? 23.849 -7.643 -18.489 1.00 49.06 91 GLY A O 1
ATOM 709 N N . ARG A 1 92 ? 22.063 -8.043 -17.155 1.00 53.91 92 ARG A N 1
ATOM 710 C CA . ARG A 1 92 ? 22.596 -8.678 -15.936 1.00 53.91 92 ARG A CA 1
ATOM 711 C C . ARG A 1 92 ? 21.902 -8.054 -14.727 1.00 53.91 92 ARG A C 1
ATOM 713 O O . ARG A 1 92 ? 22.337 -6.988 -14.329 1.00 53.91 92 ARG A O 1
ATOM 720 N N . VAL A 1 93 ? 21.047 -8.800 -14.029 1.00 43.00 93 VAL A N 1
ATOM 721 C CA . VAL A 1 93 ? 21.202 -8.989 -12.577 1.00 43.00 93 VAL A CA 1
ATOM 722 C C . VAL A 1 93 ? 20.547 -10.312 -12.182 1.00 43.00 93 VAL A C 1
ATOM 724 O O . VAL A 1 93 ? 19.438 -10.628 -12.610 1.00 43.00 93 VAL A O 1
ATOM 727 N N . GLY A 1 94 ? 21.290 -11.099 -11.405 1.00 41.50 94 GLY A N 1
ATOM 728 C CA . GLY A 1 94 ? 20.825 -12.337 -10.807 1.00 41.50 94 GLY A CA 1
ATOM 729 C C . GLY A 1 94 ? 19.712 -12.093 -9.797 1.00 41.50 94 GLY A C 1
ATOM 730 O O . GLY A 1 94 ? 19.652 -11.059 -9.139 1.00 41.50 94 GLY A O 1
ATOM 731 N N . SER A 1 95 ? 18.853 -13.098 -9.717 1.00 46.97 95 SER A N 1
ATOM 732 C CA . SER A 1 95 ? 17.930 -13.371 -8.629 1.00 46.97 95 SER A CA 1
ATOM 733 C C . SER A 1 95 ? 18.573 -13.096 -7.271 1.00 46.97 95 SER A C 1
ATOM 735 O O . SER A 1 95 ? 19.423 -13.874 -6.841 1.00 46.97 95 SER A O 1
ATOM 737 N N . ASP A 1 96 ? 18.147 -12.033 -6.601 1.00 38.81 96 ASP A N 1
ATOM 738 C CA . ASP A 1 96 ? 18.185 -12.011 -5.149 1.00 38.81 96 ASP A CA 1
ATOM 739 C C . ASP A 1 96 ? 16.894 -11.386 -4.628 1.00 38.81 96 ASP A C 1
ATOM 741 O O . ASP A 1 96 ? 16.471 -10.288 -4.997 1.00 38.81 96 ASP A O 1
ATOM 745 N N . GLU A 1 97 ? 16.224 -12.216 -3.856 1.00 48.38 97 GLU A N 1
ATOM 746 C CA . GLU A 1 97 ? 14.950 -12.043 -3.203 1.00 48.38 97 GLU A CA 1
ATOM 747 C C . GLU A 1 97 ? 15.091 -10.968 -2.126 1.00 48.38 97 GLU A C 1
ATOM 749 O O . GLU A 1 97 ? 15.417 -11.247 -0.978 1.00 48.38 97 GLU A O 1
ATOM 754 N N . ILE A 1 98 ? 14.873 -9.707 -2.498 1.00 48.59 98 ILE A N 1
ATOM 755 C CA . ILE A 1 98 ? 14.734 -8.634 -1.513 1.00 48.59 98 ILE A CA 1
ATOM 756 C C . ILE A 1 98 ? 13.294 -8.684 -0.995 1.00 48.59 98 ILE A C 1
ATOM 758 O O . ILE A 1 98 ? 12.425 -7.920 -1.418 1.00 48.59 98 ILE A O 1
ATOM 762 N N . ASP A 1 99 ? 13.041 -9.639 -0.100 1.00 50.38 99 ASP A N 1
ATOM 763 C CA . ASP A 1 99 ? 11.891 -9.598 0.795 1.00 50.38 99 ASP A CA 1
ATOM 764 C C . ASP A 1 99 ? 12.199 -8.618 1.935 1.00 50.38 99 ASP A C 1
ATOM 766 O O . ASP A 1 99 ? 12.944 -8.909 2.870 1.00 50.38 99 ASP A O 1
ATOM 770 N N . LEU A 1 100 ? 11.652 -7.409 1.817 1.00 47.09 100 LEU A N 1
ATOM 771 C CA . LEU A 1 100 ? 11.595 -6.425 2.897 1.00 47.09 100 LEU A CA 1
ATOM 772 C C . LEU A 1 100 ? 10.172 -6.337 3.455 1.00 47.09 100 LEU A C 1
ATOM 774 O O . LEU A 1 100 ? 9.744 -5.251 3.855 1.00 47.09 100 LEU A O 1
ATOM 778 N N . HIS A 1 101 ? 9.417 -7.445 3.477 1.00 59.75 101 HIS A N 1
ATOM 779 C CA . HIS A 1 101 ? 8.189 -7.505 4.255 1.00 59.75 101 HIS A CA 1
ATOM 780 C C . HIS A 1 101 ? 8.517 -7.239 5.722 1.00 59.75 101 HIS A C 1
ATOM 782 O O . HIS A 1 101 ? 8.966 -8.099 6.481 1.00 59.75 101 HIS A O 1
ATOM 788 N N . GLY A 1 102 ? 8.271 -5.989 6.109 1.00 40.12 102 GLY A N 1
ATOM 789 C CA . GLY A 1 102 ? 8.130 -5.589 7.488 1.00 40.12 102 GLY A CA 1
ATOM 790 C C . GLY A 1 102 ? 7.120 -6.518 8.135 1.00 40.12 102 GLY A C 1
ATOM 791 O O . GLY A 1 102 ? 5.946 -6.538 7.767 1.00 40.12 102 GLY A O 1
ATOM 792 N N . GLN A 1 103 ? 7.626 -7.307 9.073 1.00 50.09 103 GLN A N 1
ATOM 793 C CA . GLN A 1 103 ? 6.850 -8.068 10.028 1.00 50.09 103 GLN A CA 1
ATOM 794 C C . GLN A 1 103 ? 5.877 -7.091 10.698 1.00 50.09 103 GLN A C 1
ATOM 796 O O . GLN A 1 103 ? 6.267 -6.238 11.490 1.00 50.09 103 GLN A O 1
ATOM 801 N N . GLY A 1 104 ? 4.616 -7.154 10.283 1.00 38.81 104 GLY A N 1
ATOM 802 C CA . GLY A 1 104 ? 3.492 -6.563 10.992 1.00 38.81 104 GLY A CA 1
ATOM 803 C C . GLY A 1 104 ? 2.855 -7.665 11.814 1.00 38.81 104 GLY A C 1
ATOM 804 O O . GLY A 1 104 ? 1.805 -8.177 11.433 1.00 38.81 104 GLY A O 1
ATOM 805 N N . GLU A 1 105 ? 3.571 -8.085 12.853 1.00 39.38 105 GLU A N 1
ATOM 806 C CA . GLU A 1 105 ? 3.040 -8.903 13.937 1.00 39.38 105 GLU A CA 1
ATOM 807 C C . GLU A 1 105 ? 1.923 -8.114 14.637 1.00 39.38 105 GLU A C 1
ATOM 809 O O . GLU A 1 105 ? 2.121 -6.955 15.004 1.00 39.38 105 GLU A O 1
ATOM 814 N N . ASP A 1 106 ? 0.761 -8.744 14.793 1.00 37.56 106 ASP A N 1
ATOM 815 C CA . ASP A 1 106 ? -0.185 -8.500 15.886 1.00 37.56 106 ASP A CA 1
ATOM 816 C C . ASP A 1 106 ? -0.625 -9.872 16.413 1.00 37.56 106 ASP A C 1
ATOM 818 O O . ASP A 1 106 ? -0.972 -10.734 15.563 1.00 37.56 106 ASP A O 1
#

Secondary structure (DSSP, 8-state):
--------------HHHHHHHHHHHHHHHHHHHHHHHHHHHHHHHHHHHHHTT-HHHHHHHHHHHHHHHHHHHHHHHHHHHHHHHHHHTS----------------

Radius of gyration: 23.3 Å; chains: 1; bounding box: 68×25×66 Å

Foldseek 3Di:
DDDDDDPPPDPDPDPPVVVVLVVLLVVLQVLLVVLVVLLVVLQVVLVVCVVVVNNVSSVVSNVSSVVSVVSSVVSNVVSVVSVVVVVCVVPDDDDDDPPPPDPPDD

pLDDT: mean 75.27, std 22.11, range [37.56, 98.06]

Sequence (106 aa):
MNKQSQTNTFPAFNHGASSNAEAEYDRLRSLAHQEAAKRSSCFDRAHAAYEAGDGAKAHDLSAEGKKHAAKMDEYNRQASEYIFRENNAEGRVGSDEIDLHGQGED